Protein AF-A0A2A9P2P4-F1 (afdb_monomer)

Radius of gyration: 19.86 Å; Cα contacts (8 Å, |Δi|>4): 91; chains: 1; bounding box: 50×28×48 Å

Organism: Ophiocordyceps unilateralis (NCBI:txid268505)

Secondary structure (DSSP, 8-state):
---SSTTS-HHHHHHHHSTTHHHHHHHHHHHHHSPPHHHHHHHHHH--B-HHHHHTT--HHHHHHHHHHHHHHTT--HHHHHHHHHHTB-HHHHHHSPPP-TT--HHHHHHHHHHHGGG-

Solvent-accessible surface area (backbone atoms only — not comparable to full-atom values): 7160 Å² total; per-residue (Å²): 140,88,82,79,75,86,85,50,52,74,65,59,52,52,36,53,73,37,93,72,20,49,60,53,51,51,48,52,51,51,61,72,71,45,68,54,36,69,60,26,43,55,51,54,73,69,50,68,52,42,65,67,45,47,75,72,65,52,59,64,67,63,48,52,54,50,50,56,54,33,36,56,46,32,69,53,58,74,69,56,46,49,59,52,53,58,68,29,40,35,69,73,50,53,77,73,39,83,83,84,59,80,85,61,54,62,70,60,54,50,51,58,45,59,70,48,55,86,79,111

Mean predicted aligned error: 9.51 Å

Structure (mmCIF, N/CA/C/O backbone):
data_AF-A0A2A9P2P4-F1
#
_entry.id   AF-A0A2A9P2P4-F1
#
loop_
_atom_site.group_PDB
_atom_site.id
_atom_site.type_symbol
_atom_site.label_atom_id
_atom_site.label_alt_id
_atom_site.label_comp_id
_atom_site.label_asym_id
_atom_site.label_entity_id
_atom_site.label_seq_id
_atom_site.pdbx_PDB_ins_code
_atom_site.Cartn_x
_atom_site.Cartn_y
_atom_site.Cartn_z
_atom_site.occupancy
_atom_site.B_iso_or_equiv
_atom_site.auth_seq_id
_atom_site.auth_comp_id
_atom_site.auth_asym_id
_atom_site.auth_atom_id
_atom_site.pdbx_PDB_model_num
ATOM 1 N N . MET A 1 1 ? 33.044 16.480 -11.340 1.00 37.75 1 MET A N 1
ATOM 2 C CA . MET A 1 1 ? 31.935 15.632 -10.858 1.00 37.75 1 MET A CA 1
ATOM 3 C C . MET A 1 1 ? 31.993 14.347 -11.685 1.00 37.75 1 MET A C 1
ATOM 5 O O . MET A 1 1 ? 31.213 14.171 -12.604 1.00 37.75 1 MET A O 1
ATOM 9 N N . GLU A 1 2 ? 33.016 13.520 -11.446 1.00 45.97 2 GLU A N 1
ATOM 10 C CA . GLU A 1 2 ? 33.277 12.273 -12.183 1.00 45.97 2 GLU A CA 1
ATOM 11 C C . GLU A 1 2 ? 33.072 11.110 -11.219 1.00 45.97 2 GLU A C 1
ATOM 13 O O . GLU A 1 2 ? 33.983 10.659 -10.534 1.00 45.97 2 GLU A O 1
ATOM 18 N N . TRP A 1 3 ? 31.829 10.674 -11.101 1.00 45.00 3 TRP A N 1
ATOM 19 C CA . TRP A 1 3 ? 31.496 9.420 -10.447 1.00 45.00 3 TRP A CA 1
ATOM 20 C C . TRP A 1 3 ? 30.613 8.677 -11.453 1.00 45.00 3 TRP A C 1
ATOM 22 O O . TRP A 1 3 ? 29.620 9.248 -11.897 1.00 45.00 3 TRP A O 1
ATOM 32 N N . TYR A 1 4 ? 31.016 7.459 -11.842 1.00 47.88 4 TYR A N 1
ATOM 33 C CA . TYR A 1 4 ? 30.308 6.489 -12.710 1.00 47.88 4 TYR A CA 1
ATOM 34 C C . TYR A 1 4 ? 30.620 6.376 -14.220 1.00 47.88 4 TYR A C 1
ATOM 36 O O . TYR A 1 4 ? 29.891 5.665 -14.905 1.00 47.88 4 TYR A O 1
ATOM 44 N N . SER A 1 5 ? 31.689 6.954 -14.783 1.00 49.97 5 SER A N 1
ATOM 45 C CA . SER A 1 5 ? 32.048 6.672 -16.197 1.00 49.97 5 SER A CA 1
ATOM 46 C C . SER A 1 5 ? 33.040 5.511 -16.394 1.00 49.97 5 SER A C 1
ATOM 48 O O . SER A 1 5 ? 33.058 4.917 -17.472 1.00 49.97 5 SER A O 1
ATOM 50 N N . GLY A 1 6 ? 33.835 5.164 -15.374 1.00 54.53 6 GLY A N 1
ATOM 51 C CA . GLY A 1 6 ? 34.915 4.167 -15.478 1.00 54.53 6 GLY A CA 1
ATOM 52 C C . GLY A 1 6 ? 34.469 2.699 -15.488 1.00 54.53 6 GLY A C 1
ATOM 53 O O . GLY A 1 6 ? 35.130 1.879 -16.115 1.00 54.53 6 GLY A O 1
ATOM 54 N N . ASP A 1 7 ? 33.330 2.380 -14.865 1.00 57.19 7 ASP A N 1
ATOM 55 C CA . ASP A 1 7 ? 32.846 0.994 -14.698 1.00 57.19 7 ASP A CA 1
ATOM 56 C C . ASP A 1 7 ? 31.800 0.571 -15.742 1.00 57.19 7 ASP A C 1
ATOM 58 O O . ASP A 1 7 ? 31.250 -0.529 -15.688 1.00 57.19 7 ASP A O 1
ATOM 62 N N . LEU A 1 8 ? 31.480 1.452 -16.689 1.00 62.59 8 LEU A N 1
ATOM 63 C CA . LEU A 1 8 ? 30.557 1.134 -17.772 1.00 62.59 8 LEU A CA 1
ATOM 64 C C . LEU A 1 8 ? 31.310 0.396 -18.872 1.00 62.59 8 LEU A C 1
ATOM 66 O O . LEU A 1 8 ? 32.331 0.892 -19.354 1.00 62.59 8 LEU A O 1
ATOM 70 N N . ASP A 1 9 ? 30.792 -0.756 -19.293 1.00 73.31 9 ASP A N 1
ATOM 71 C CA . ASP A 1 9 ? 31.277 -1.438 -20.490 1.00 73.31 9 ASP A CA 1
ATOM 72 C C . ASP A 1 9 ? 31.116 -0.553 -21.740 1.00 73.31 9 ASP A C 1
ATOM 74 O O . ASP A 1 9 ? 30.360 0.428 -21.771 1.00 73.31 9 ASP A O 1
ATOM 78 N N . ASP A 1 10 ? 31.888 -0.868 -22.779 1.00 74.31 10 ASP A N 1
ATOM 79 C CA . ASP A 1 10 ? 31.930 -0.059 -23.999 1.00 74.31 10 ASP A CA 1
ATOM 80 C C . ASP A 1 10 ? 30.563 0.013 -24.704 1.00 74.31 10 ASP A C 1
ATOM 82 O O . ASP A 1 10 ? 30.284 0.988 -25.403 1.00 74.31 10 ASP A O 1
ATOM 86 N N . GLU A 1 11 ? 29.694 -0.982 -24.501 1.00 72.00 11 GLU A N 1
ATOM 87 C CA . GLU A 1 11 ? 28.318 -1.002 -25.006 1.00 72.00 11 GLU A CA 1
ATOM 88 C C . GLU A 1 11 ? 27.445 0.038 -24.286 1.00 72.00 11 GLU A C 1
ATOM 90 O O . GLU A 1 11 ? 26.841 0.893 -24.936 1.00 72.00 11 GLU A O 1
ATOM 95 N N . SER A 1 12 ? 27.455 0.050 -22.950 1.00 69.19 12 SER A N 1
ATOM 96 C CA . SER A 1 12 ? 26.715 1.016 -22.130 1.00 69.19 12 SER A CA 1
ATOM 97 C C . SER A 1 12 ? 27.178 2.453 -22.371 1.00 69.19 12 SER A C 1
ATOM 99 O O . SER A 1 12 ? 26.357 3.370 -22.426 1.00 69.19 12 SER A O 1
ATOM 101 N N . ARG A 1 13 ? 28.490 2.661 -22.559 1.00 70.38 13 ARG A N 1
ATOM 102 C CA . ARG A 1 13 ? 29.054 3.976 -22.911 1.00 70.38 13 ARG A CA 1
ATOM 103 C C . ARG A 1 13 ? 28.563 4.463 -24.274 1.00 70.38 13 ARG A C 1
ATOM 105 O O . ARG A 1 13 ? 28.206 5.631 -24.396 1.00 70.38 13 ARG A O 1
ATOM 112 N N . ARG A 1 14 ? 28.499 3.591 -25.286 1.00 71.50 14 ARG A N 1
ATOM 113 C CA . ARG A 1 14 ? 27.966 3.952 -26.613 1.00 71.50 14 ARG A CA 1
ATOM 114 C C . ARG A 1 14 ? 26.470 4.244 -26.574 1.00 71.50 14 ARG A C 1
ATOM 116 O O . ARG A 1 14 ? 26.039 5.210 -27.197 1.00 71.50 14 ARG A O 1
ATOM 123 N N . GLU A 1 15 ? 25.690 3.461 -25.827 1.00 68.25 15 GLU A N 1
ATOM 124 C CA . GLU A 1 15 ? 24.257 3.729 -25.666 1.00 68.25 15 GLU A CA 1
ATOM 125 C C . GLU A 1 15 ? 24.015 5.082 -24.989 1.00 68.25 15 GLU A C 1
ATOM 127 O O . GLU A 1 15 ? 23.225 5.871 -25.494 1.00 68.25 15 GLU A O 1
ATOM 132 N N . LEU A 1 16 ? 24.739 5.421 -23.920 1.00 69.88 16 LEU A N 1
ATOM 133 C CA . LEU A 1 16 ? 24.567 6.696 -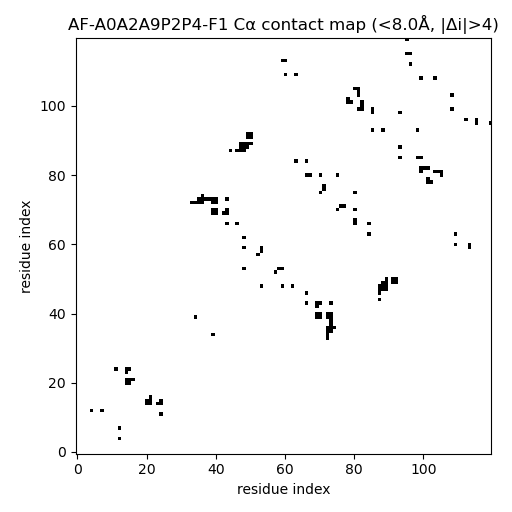23.208 1.00 69.88 16 LEU A CA 1
ATOM 134 C C . LEU A 1 16 ? 24.842 7.947 -24.057 1.00 69.88 16 LEU A C 1
ATOM 136 O O . LEU A 1 16 ? 24.229 8.984 -23.812 1.00 69.88 16 LEU A O 1
ATOM 140 N N . VAL A 1 17 ? 25.747 7.855 -25.035 1.00 75.00 17 VAL A N 1
ATOM 141 C CA . VAL A 1 17 ? 26.143 8.976 -25.910 1.00 75.00 17 VAL A CA 1
ATOM 142 C C . VAL A 1 17 ? 25.246 9.082 -27.157 1.00 75.00 17 VAL A C 1
ATOM 144 O O . VAL A 1 17 ? 25.259 10.101 -27.843 1.00 75.00 17 VAL A O 1
ATOM 147 N N . SER A 1 18 ? 24.437 8.058 -27.451 1.00 75.56 18 SER A N 1
ATOM 148 C CA . SER A 1 18 ? 23.503 8.063 -28.585 1.00 75.56 18 SER A CA 1
ATOM 149 C C . SER A 1 18 ? 22.223 8.862 -28.300 1.00 75.56 18 SER A C 1
ATOM 151 O O . SER A 1 18 ? 21.743 8.927 -27.165 1.00 75.56 18 SER A O 1
ATOM 153 N N . GLU A 1 19 ? 21.639 9.462 -29.340 1.00 68.25 19 GLU A N 1
ATOM 154 C CA . GLU A 1 19 ? 20.391 10.223 -29.231 1.00 68.25 19 GLU A CA 1
ATOM 155 C C . GLU A 1 19 ? 19.249 9.311 -28.735 1.00 68.25 19 GLU A C 1
ATOM 157 O O . GLU A 1 19 ? 18.928 8.292 -29.343 1.00 68.25 19 GLU A O 1
ATOM 162 N N . GLY A 1 20 ? 18.679 9.625 -27.565 1.00 70.50 20 GLY A N 1
ATOM 163 C CA . GLY A 1 20 ? 17.669 8.793 -26.889 1.00 70.50 20 GLY A CA 1
ATOM 164 C C . GLY A 1 20 ? 18.210 7.572 -26.125 1.00 70.50 20 GLY A C 1
ATOM 165 O O . GLY A 1 20 ? 17.456 6.917 -25.395 1.00 70.50 20 GLY A O 1
ATOM 166 N N . GLY A 1 21 ? 19.507 7.276 -26.214 1.00 77.38 21 GLY A N 1
ATOM 167 C CA . GLY A 1 21 ? 20.087 6.073 -25.622 1.00 77.38 21 GLY A CA 1
ATOM 168 C C . GLY A 1 21 ? 20.200 6.096 -24.096 1.00 77.38 21 GLY A C 1
ATOM 169 O O . GLY A 1 21 ? 20.081 5.044 -23.470 1.00 77.38 21 GLY A O 1
ATOM 170 N N . TYR A 1 22 ? 20.245 7.276 -23.464 1.00 73.94 22 TYR A N 1
ATOM 171 C CA . TYR A 1 22 ? 20.058 7.396 -22.008 1.00 73.94 22 TYR A CA 1
ATOM 172 C C . TYR A 1 22 ? 18.719 6.796 -21.541 1.00 73.94 22 TYR A C 1
ATOM 174 O O . TYR A 1 22 ? 18.663 6.092 -20.531 1.00 73.94 22 TYR A O 1
ATOM 182 N N . GLY A 1 23 ? 17.634 7.026 -22.292 1.00 75.81 23 GLY A N 1
ATOM 183 C CA . GLY A 1 23 ? 16.314 6.480 -21.972 1.00 75.81 23 GLY A CA 1
ATOM 184 C C . GLY A 1 23 ? 16.279 4.953 -22.067 1.00 75.81 23 GLY A C 1
ATOM 185 O O . GLY A 1 23 ? 15.771 4.287 -21.163 1.00 75.81 23 GLY A O 1
ATOM 186 N N . GLN A 1 24 ? 16.875 4.396 -23.125 1.00 74.81 24 GLN A N 1
ATOM 187 C CA . GLN A 1 24 ? 16.973 2.948 -23.345 1.00 74.81 24 GLN A CA 1
ATOM 188 C C . GLN A 1 24 ? 17.860 2.261 -22.301 1.00 74.81 24 GLN A C 1
ATOM 190 O O . GLN A 1 24 ? 17.461 1.255 -21.711 1.00 74.81 24 GLN A O 1
ATOM 195 N N . TRP A 1 25 ? 19.022 2.840 -22.003 1.00 76.19 25 TRP A N 1
ATOM 196 C CA . TRP A 1 25 ? 19.939 2.347 -20.980 1.00 76.19 25 TRP A CA 1
ATOM 197 C C . TRP A 1 25 ? 19.290 2.347 -19.587 1.00 76.19 25 TRP A C 1
ATOM 199 O O . TRP A 1 25 ? 19.299 1.333 -18.882 1.00 76.19 25 TRP A O 1
ATOM 209 N N . ARG A 1 26 ? 18.602 3.439 -19.221 1.00 76.50 26 ARG A N 1
ATOM 210 C CA . ARG A 1 26 ? 17.817 3.523 -17.979 1.00 76.50 26 ARG A CA 1
ATOM 211 C C . ARG A 1 26 ? 16.727 2.450 -17.920 1.00 76.50 26 ARG A C 1
ATOM 213 O O . ARG A 1 26 ? 16.533 1.838 -16.868 1.00 76.50 26 ARG A O 1
ATOM 220 N N . LEU A 1 27 ? 16.019 2.199 -19.021 1.00 75.19 27 LEU A N 1
ATOM 221 C CA . LEU A 1 27 ? 15.009 1.140 -19.119 1.00 75.19 27 LEU A CA 1
ATOM 222 C C . LEU A 1 27 ? 15.618 -0.253 -18.915 1.00 75.19 27 LEU A C 1
ATOM 224 O O . LEU A 1 27 ? 15.058 -1.049 -18.158 1.00 75.19 27 LEU A O 1
ATOM 228 N N . LYS A 1 28 ? 16.771 -0.545 -19.530 1.00 74.56 28 LYS A N 1
ATOM 229 C CA . LYS A 1 28 ? 17.494 -1.816 -19.353 1.00 74.56 28 LYS A CA 1
ATOM 230 C C . LYS A 1 28 ? 17.916 -2.034 -17.902 1.00 74.56 28 LYS A C 1
ATOM 232 O O . LYS A 1 28 ? 17.656 -3.104 -17.354 1.00 74.56 28 LYS A O 1
ATOM 237 N N . LEU A 1 29 ? 18.499 -1.023 -17.257 1.00 77.00 29 LEU A N 1
ATOM 238 C CA . LEU A 1 29 ? 18.867 -1.105 -15.841 1.00 77.00 29 LEU A CA 1
ATOM 239 C C . LEU A 1 29 ? 17.647 -1.286 -14.944 1.00 77.00 29 LEU A C 1
ATOM 241 O O . LEU A 1 29 ? 17.651 -2.150 -14.069 1.00 77.00 29 LEU A O 1
ATOM 245 N N . THR A 1 30 ? 16.580 -0.528 -15.202 1.00 72.88 30 THR A N 1
ATOM 246 C CA . THR A 1 30 ? 15.327 -0.648 -14.450 1.00 72.88 30 THR A CA 1
ATOM 247 C C . THR A 1 30 ? 14.762 -2.061 -14.570 1.00 72.88 30 THR A C 1
ATOM 249 O O . THR A 1 30 ? 14.360 -2.625 -13.565 1.00 72.88 30 THR A O 1
ATOM 252 N N . LYS A 1 31 ? 14.790 -2.676 -15.761 1.00 73.06 31 LYS A N 1
ATOM 253 C CA . LYS A 1 31 ? 14.368 -4.074 -15.959 1.00 73.06 31 LYS A CA 1
ATOM 254 C C . LYS A 1 31 ? 15.296 -5.076 -15.269 1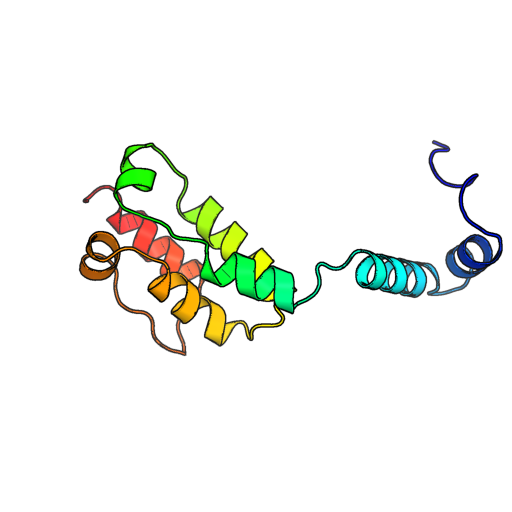.00 73.06 31 LYS A C 1
ATOM 256 O O . LYS A 1 31 ? 14.812 -6.041 -14.690 1.00 73.06 31 LYS A O 1
ATOM 261 N N . ARG A 1 32 ? 16.614 -4.857 -15.316 1.00 68.19 32 ARG A N 1
ATOM 262 C CA . ARG A 1 32 ? 17.620 -5.752 -14.720 1.00 68.19 32 ARG A CA 1
ATOM 263 C C . ARG A 1 32 ? 17.525 -5.808 -13.197 1.00 68.19 32 ARG A C 1
ATOM 265 O O . A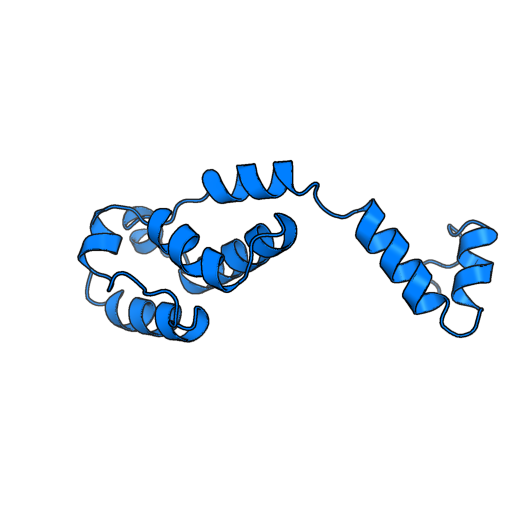RG A 1 32 ? 17.683 -6.878 -12.619 1.00 68.19 32 ARG A O 1
ATOM 272 N N . PHE A 1 33 ? 17.282 -4.662 -12.568 1.00 72.94 33 PHE A N 1
ATOM 273 C CA . PHE A 1 33 ? 17.170 -4.531 -11.115 1.00 72.94 33 PHE A CA 1
ATOM 274 C C . PHE A 1 33 ? 15.719 -4.480 -10.623 1.00 72.94 33 PHE A C 1
ATOM 276 O O . PHE A 1 33 ? 15.488 -4.320 -9.424 1.00 72.94 33 PHE A O 1
ATOM 283 N N . ALA A 1 34 ? 14.736 -4.624 -11.517 1.00 72.75 34 ALA A N 1
ATOM 284 C CA . ALA A 1 34 ? 13.341 -4.730 -11.123 1.00 72.75 34 ALA A CA 1
ATOM 285 C C . ALA A 1 34 ? 13.163 -5.953 -10.220 1.00 72.75 34 ALA A C 1
ATOM 287 O O . ALA A 1 34 ? 13.603 -7.063 -10.532 1.00 72.75 34 ALA A O 1
ATOM 288 N N . ILE A 1 35 ? 12.478 -5.746 -9.096 1.00 76.38 35 ILE A N 1
ATOM 289 C CA . ILE A 1 35 ? 11.999 -6.847 -8.265 1.00 76.38 3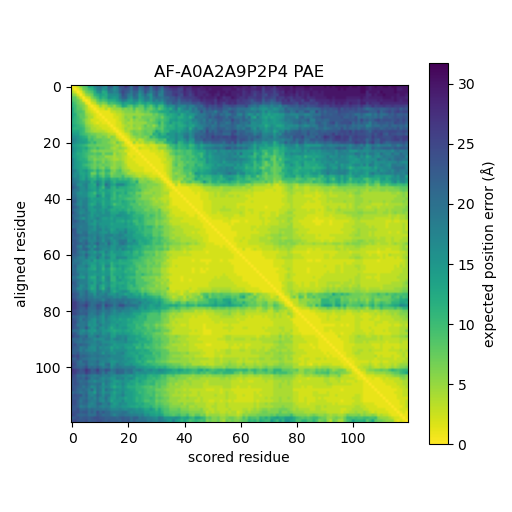5 ILE A CA 1
ATOM 290 C C . ILE A 1 35 ? 11.100 -7.719 -9.143 1.00 76.38 35 ILE A C 1
ATOM 292 O O . ILE A 1 35 ? 10.207 -7.206 -9.818 1.00 76.38 35 ILE A O 1
ATOM 296 N N . ARG A 1 36 ? 11.333 -9.036 -9.131 1.00 83.06 36 ARG A N 1
ATOM 297 C CA . ARG A 1 36 ? 10.490 -9.975 -9.877 1.00 83.06 36 ARG A CA 1
ATOM 298 C C . ARG A 1 36 ? 9.033 -9.844 -9.406 1.00 83.06 36 ARG A C 1
ATOM 300 O O . ARG A 1 36 ? 8.823 -9.866 -8.184 1.00 83.06 36 ARG A O 1
ATOM 307 N N . PRO A 1 37 ? 8.044 -9.742 -10.312 1.00 84.00 37 PRO A N 1
ATOM 308 C CA . PRO A 1 37 ? 6.648 -9.526 -9.935 1.00 84.00 37 PRO A CA 1
ATOM 309 C C . PRO A 1 37 ? 6.121 -10.536 -8.911 1.00 84.00 37 PRO A C 1
ATOM 311 O O . PRO A 1 37 ? 5.385 -10.168 -8.000 1.00 84.00 37 PRO A O 1
ATOM 314 N N . GLU A 1 38 ? 6.564 -11.793 -8.969 1.00 84.69 38 GLU A N 1
ATOM 315 C CA . GLU A 1 38 ? 6.141 -12.846 -8.040 1.00 84.69 38 GLU A CA 1
ATOM 316 C C . GLU A 1 38 ? 6.670 -12.612 -6.620 1.00 84.69 38 GLU A C 1
ATOM 318 O O . GLU A 1 38 ? 5.989 -12.905 -5.635 1.00 84.69 38 GLU A O 1
ATOM 323 N N . ILE A 1 39 ? 7.886 -12.073 -6.492 1.00 86.94 39 ILE A N 1
ATOM 324 C CA . ILE A 1 39 ? 8.474 -11.717 -5.195 1.00 86.94 39 ILE A CA 1
ATOM 325 C C . ILE A 1 39 ? 7.718 -10.523 -4.610 1.00 86.94 39 ILE A C 1
ATOM 327 O O . ILE A 1 39 ? 7.362 -10.546 -3.431 1.00 86.94 39 ILE A O 1
ATOM 331 N N . ALA A 1 40 ? 7.431 -9.513 -5.435 1.00 86.81 40 ALA A N 1
ATOM 332 C CA . ALA A 1 40 ? 6.643 -8.356 -5.026 1.00 86.81 40 ALA A CA 1
ATOM 333 C C . ALA A 1 40 ? 5.217 -8.758 -4.611 1.00 86.81 40 ALA A C 1
ATOM 335 O O . ALA A 1 40 ? 4.749 -8.327 -3.563 1.00 86.81 40 ALA A O 1
ATOM 336 N N . SER A 1 41 ? 4.561 -9.651 -5.358 1.00 86.38 41 SER A N 1
ATOM 337 C CA . SER A 1 41 ? 3.222 -10.15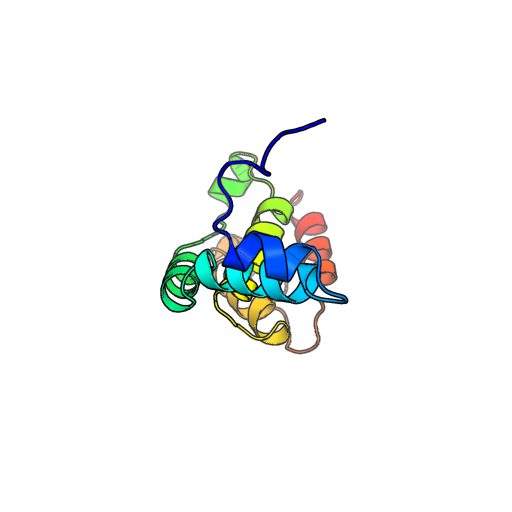4 -5.027 1.00 86.38 41 SER A CA 1
ATOM 338 C C . SER A 1 41 ? 3.208 -10.904 -3.688 1.00 86.38 41 SER A C 1
ATOM 340 O O . SER A 1 41 ? 2.362 -10.647 -2.831 1.00 86.38 41 SER A O 1
ATOM 342 N N . ARG A 1 42 ? 4.212 -11.755 -3.422 1.00 88.19 42 ARG A N 1
ATOM 343 C CA . ARG A 1 42 ? 4.364 -12.411 -2.108 1.00 88.19 42 ARG A CA 1
ATOM 344 C C . ARG A 1 42 ? 4.601 -11.412 -0.978 1.00 88.19 42 ARG A C 1
ATOM 346 O O . ARG A 1 42 ? 4.081 -11.611 0.117 1.00 88.19 42 ARG A O 1
ATOM 353 N N . ALA A 1 43 ? 5.396 -10.369 -1.215 1.00 89.31 43 ALA A N 1
ATOM 354 C CA . ALA A 1 43 ? 5.604 -9.310 -0.231 1.00 89.31 43 ALA A CA 1
ATOM 355 C C . ALA A 1 43 ? 4.289 -8.568 0.058 1.00 89.31 43 ALA A C 1
ATOM 357 O O . ALA A 1 43 ? 3.947 -8.379 1.222 1.00 89.31 43 ALA A O 1
ATOM 358 N N . LEU A 1 44 ? 3.513 -8.251 -0.983 1.00 88.94 44 LEU A N 1
ATOM 359 C CA . LEU A 1 44 ? 2.213 -7.588 -0.872 1.00 88.94 44 LEU A CA 1
ATOM 360 C C . LEU A 1 44 ? 1.228 -8.389 -0.013 1.00 88.94 44 LEU A C 1
ATOM 362 O O . LEU A 1 44 ? 0.567 -7.832 0.856 1.00 88.94 44 LEU A O 1
ATOM 366 N N . GLN A 1 45 ? 1.164 -9.708 -0.210 1.00 88.25 45 GLN A N 1
ATOM 367 C CA . GLN A 1 45 ? 0.269 -10.578 0.559 1.00 88.25 45 GLN A CA 1
ATOM 368 C C . GLN A 1 45 ? 0.646 -10.690 2.044 1.00 88.25 45 GLN A C 1
ATOM 370 O O . GLN A 1 45 ? -0.235 -10.930 2.876 1.00 88.25 45 GLN A O 1
ATOM 375 N N . ARG A 1 46 ? 1.937 -10.544 2.370 1.00 91.00 46 ARG A N 1
ATOM 376 C CA . ARG A 1 46 ? 2.476 -10.648 3.737 1.00 91.00 46 ARG A CA 1
ATOM 377 C C . ARG A 1 46 ? 2.323 -9.368 4.543 1.00 91.00 46 ARG A C 1
ATOM 379 O O . ARG A 1 46 ? 2.257 -9.439 5.768 1.00 91.00 46 ARG A O 1
ATOM 386 N N . GLU A 1 47 ? 2.306 -8.218 3.881 1.00 93.88 47 GLU A N 1
ATOM 387 C CA . GLU A 1 47 ? 2.115 -6.944 4.562 1.00 93.88 47 GLU A CA 1
ATOM 388 C C . GLU A 1 47 ? 0.734 -6.882 5.211 1.00 93.88 47 GLU A C 1
ATOM 390 O O . GLU A 1 47 ? -0.273 -7.265 4.620 1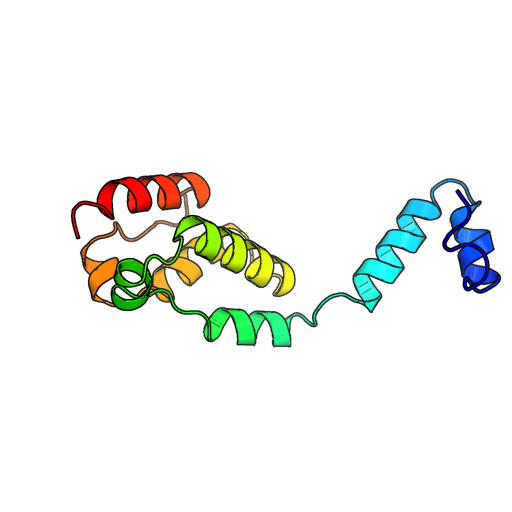.00 93.88 47 GLU A O 1
ATOM 395 N N . ARG A 1 48 ? 0.700 -6.395 6.450 1.00 94.38 48 ARG A N 1
ATOM 396 C CA . ARG A 1 48 ? -0.525 -6.125 7.202 1.00 94.38 48 ARG A CA 1
ATOM 397 C C . ARG A 1 48 ? -0.361 -4.855 8.012 1.00 94.38 48 ARG A C 1
ATOM 399 O O . ARG A 1 48 ? 0.723 -4.622 8.563 1.00 94.38 48 ARG A O 1
ATOM 406 N N . PHE A 1 49 ? -1.437 -4.093 8.122 1.00 94.94 49 PHE A N 1
ATOM 407 C CA . PHE A 1 49 ? -1.539 -2.969 9.043 1.00 94.94 49 PHE A CA 1
ATOM 408 C C . PHE A 1 49 ? -2.575 -3.304 10.106 1.00 94.94 49 PHE A C 1
ATOM 410 O O . PHE A 1 49 ? -3.641 -3.825 9.788 1.00 94.94 49 PHE A O 1
ATOM 417 N N . THR A 1 50 ? -2.219 -3.086 11.365 1.00 94.38 50 THR A N 1
ATOM 418 C CA . THR A 1 50 ? -3.031 -3.506 12.507 1.00 94.38 50 THR A CA 1
ATOM 419 C C . THR A 1 50 ? -3.240 -2.339 13.456 1.00 94.38 50 THR A C 1
ATOM 421 O O . THR A 1 50 ? -2.398 -1.441 13.515 1.00 94.38 50 THR A O 1
ATOM 424 N N . ALA A 1 51 ? -4.316 -2.375 14.239 1.00 91.62 51 ALA A N 1
ATOM 425 C CA . ALA A 1 51 ? -4.570 -1.407 15.301 1.00 91.62 51 ALA A CA 1
ATOM 426 C C . ALA A 1 51 ? -3.396 -1.357 16.294 1.00 91.62 51 ALA A C 1
ATOM 428 O O . ALA A 1 51 ? -2.978 -0.286 16.711 1.00 91.62 51 ALA A O 1
ATOM 429 N N . GLN A 1 52 ? -2.765 -2.501 16.582 1.00 92.56 52 GLN A N 1
ATOM 430 C CA . GLN A 1 52 ? -1.553 -2.543 17.406 1.00 92.56 52 GLN A CA 1
ATOM 431 C C . GLN A 1 52 ? -0.406 -1.704 16.815 1.00 92.56 52 GLN A C 1
ATOM 433 O O . GLN A 1 52 ? 0.213 -0.929 17.535 1.00 92.56 52 GLN A O 1
ATOM 438 N N . LYS A 1 53 ? -0.140 -1.811 15.503 1.00 93.12 53 LYS A N 1
ATOM 439 C CA . LYS A 1 53 ? 0.889 -0.987 14.842 1.00 93.12 53 LYS A CA 1
ATOM 440 C C . LYS A 1 53 ? 0.543 0.496 14.909 1.00 93.12 53 LYS A C 1
ATOM 442 O O . LYS A 1 53 ? 1.434 1.321 15.072 1.00 93.12 53 LYS A O 1
ATOM 447 N N . LEU A 1 54 ? -0.739 0.821 14.780 1.00 91.19 54 LEU A N 1
ATOM 448 C CA . LEU A 1 54 ? -1.225 2.189 14.897 1.00 91.19 54 LEU A CA 1
ATOM 449 C C . LEU A 1 54 ? -0.973 2.754 16.306 1.00 91.19 54 LEU A C 1
ATOM 451 O O . LEU A 1 54 ? -0.413 3.839 16.429 1.00 91.19 54 LEU A O 1
ATOM 455 N N . LEU A 1 55 ? -1.288 1.987 17.356 1.00 89.31 55 LEU A N 1
ATOM 456 C CA . LEU A 1 55 ? -1.017 2.347 18.756 1.00 89.31 55 LEU A CA 1
ATOM 457 C C . LEU A 1 55 ? 0.484 2.502 19.051 1.00 89.31 55 LEU A C 1
ATOM 459 O O . LEU A 1 55 ? 0.877 3.322 19.876 1.00 89.31 55 LEU A O 1
ATOM 463 N N . GLU A 1 56 ? 1.331 1.746 18.353 1.00 93.00 56 GLU A N 1
ATOM 464 C CA . GLU A 1 56 ? 2.795 1.867 18.405 1.00 93.00 56 GLU A CA 1
ATOM 465 C C . GLU A 1 56 ? 3.336 3.090 17.634 1.00 93.00 56 GLU A C 1
ATOM 467 O O . GLU A 1 56 ? 4.547 3.315 17.605 1.00 93.00 56 GLU A O 1
ATOM 472 N N . GLY A 1 57 ? 2.462 3.893 17.018 1.00 90.50 57 GLY A N 1
ATOM 473 C CA . GLY A 1 57 ? 2.824 5.104 16.281 1.00 90.50 57 GLY A CA 1
ATOM 474 C C . GLY A 1 57 ? 3.229 4.858 14.827 1.00 90.50 57 GLY A C 1
ATOM 475 O O . GLY A 1 57 ? 3.908 5.697 14.232 1.00 90.50 57 GLY A O 1
ATOM 476 N N . ALA A 1 58 ? 2.859 3.716 14.237 1.00 91.88 58 ALA A N 1
ATOM 477 C CA . ALA A 1 58 ? 3.112 3.472 12.822 1.00 91.88 58 ALA A CA 1
ATOM 478 C C . ALA A 1 58 ? 2.299 4.430 11.938 1.00 91.88 58 ALA A C 1
ATOM 480 O O . ALA A 1 58 ? 1.089 4.580 12.096 1.00 91.88 58 ALA A O 1
ATOM 481 N N . ASP A 1 59 ? 2.973 5.014 10.951 1.00 91.25 59 ASP A N 1
ATOM 482 C CA . ASP A 1 59 ? 2.364 5.904 9.967 1.00 91.25 59 ASP A CA 1
ATOM 483 C C . ASP A 1 59 ? 1.526 5.111 8.947 1.00 91.25 59 ASP A C 1
ATOM 485 O O . ASP A 1 59 ? 2.052 4.318 8.151 1.00 91.25 59 ASP A O 1
ATOM 489 N N . PHE A 1 60 ? 0.211 5.341 8.968 1.00 91.31 60 PHE A N 1
ATOM 490 C CA . PHE A 1 60 ? -0.735 4.716 8.050 1.00 91.31 60 PHE A CA 1
ATOM 491 C C . PHE A 1 60 ? -0.469 5.119 6.598 1.00 91.31 60 PHE A C 1
ATOM 493 O O . PHE A 1 60 ? -0.384 4.255 5.723 1.00 91.31 60 PHE A O 1
ATOM 500 N N . ARG A 1 61 ? -0.247 6.404 6.318 1.00 90.44 61 ARG A N 1
ATOM 501 C CA . ARG A 1 61 ? -0.016 6.898 4.955 1.00 90.44 61 ARG A CA 1
ATOM 502 C C . ARG A 1 61 ? 1.332 6.469 4.402 1.00 90.44 61 ARG A C 1
ATOM 504 O O . ARG A 1 61 ? 1.445 6.130 3.216 1.00 90.44 61 ARG A O 1
ATOM 511 N N . GLY A 1 62 ? 2.340 6.393 5.264 1.00 92.06 62 GLY A N 1
ATOM 512 C CA . GLY A 1 62 ? 3.612 5.747 4.959 1.00 92.06 62 GLY A CA 1
ATOM 513 C C . GLY A 1 62 ? 3.425 4.280 4.558 1.00 92.06 62 GLY A C 1
ATOM 514 O O . GLY A 1 62 ? 4.007 3.819 3.567 1.00 92.06 62 GLY A O 1
ATOM 515 N N . TRP A 1 63 ? 2.558 3.548 5.263 1.00 94.06 63 TRP A N 1
ATOM 516 C CA . TRP A 1 63 ? 2.216 2.172 4.910 1.00 94.06 63 TRP A CA 1
ATOM 517 C C . TRP A 1 63 ? 1.435 2.064 3.589 1.00 94.06 63 TRP A C 1
ATOM 519 O O . TRP A 1 63 ? 1.815 1.253 2.742 1.00 94.06 63 TRP A O 1
ATOM 529 N N . ILE A 1 64 ? 0.436 2.915 3.336 1.00 91.81 64 ILE A N 1
ATOM 530 C CA . ILE A 1 64 ? -0.289 2.971 2.050 1.00 91.81 64 ILE A CA 1
ATOM 531 C C . ILE A 1 64 ? 0.677 3.227 0.888 1.00 91.81 64 ILE A C 1
ATOM 533 O O . ILE A 1 64 ? 0.685 2.500 -0.110 1.00 91.81 64 ILE A O 1
ATOM 537 N N . SER A 1 65 ? 1.574 4.202 1.045 1.00 91.12 65 SER A N 1
ATOM 538 C CA . SER A 1 65 ? 2.604 4.521 0.052 1.00 91.12 65 SER A CA 1
ATOM 539 C C . SER A 1 65 ? 3.513 3.320 -0.225 1.00 91.12 65 SER A C 1
ATOM 541 O O . SER A 1 65 ? 3.841 3.021 -1.378 1.00 91.12 65 SER A O 1
ATOM 543 N N . LYS A 1 66 ? 3.896 2.574 0.821 1.00 92.31 66 LYS A N 1
ATOM 544 C CA . LYS A 1 66 ? 4.653 1.324 0.685 1.00 92.31 66 LYS A CA 1
ATOM 545 C C . LYS A 1 66 ? 3.859 0.278 -0.104 1.00 92.31 66 LYS A C 1
ATOM 547 O O . LYS A 1 66 ? 4.426 -0.313 -1.026 1.00 92.31 66 LYS A O 1
ATOM 552 N N . MET A 1 67 ? 2.577 0.085 0.204 1.00 91.81 67 MET A N 1
ATOM 553 C CA . MET A 1 67 ? 1.699 -0.857 -0.498 1.00 91.81 67 MET A CA 1
ATOM 554 C C . MET A 1 67 ? 1.566 -0.514 -1.988 1.00 91.81 67 MET A C 1
ATOM 556 O O . MET A 1 67 ? 1.769 -1.394 -2.824 1.00 91.81 67 MET A O 1
ATOM 560 N N . LYS A 1 68 ? 1.360 0.765 -2.336 1.00 89.69 68 LYS A N 1
ATOM 561 C CA . LYS A 1 68 ? 1.288 1.261 -3.727 1.00 89.69 68 LYS A CA 1
ATOM 562 C C . LYS A 1 68 ? 2.550 0.910 -4.523 1.00 89.69 68 LYS A C 1
ATOM 564 O O . LYS A 1 68 ? 2.471 0.391 -5.636 1.00 89.69 68 LYS A O 1
ATOM 569 N N . ARG A 1 69 ? 3.738 1.107 -3.933 1.00 88.75 69 ARG A N 1
ATOM 570 C CA . ARG A 1 69 ? 5.017 0.739 -4.576 1.00 88.75 69 ARG A CA 1
ATOM 571 C C . ARG A 1 69 ? 5.155 -0.767 -4.799 1.00 88.75 69 ARG A C 1
ATOM 573 O O . ARG A 1 69 ? 5.603 -1.176 -5.868 1.00 88.75 69 ARG A O 1
ATOM 580 N N . ILE A 1 70 ? 4.807 -1.582 -3.801 1.00 89.94 70 ILE A N 1
ATOM 581 C CA . ILE A 1 70 ? 4.915 -3.046 -3.900 1.00 89.94 70 ILE A CA 1
ATOM 582 C C . ILE A 1 70 ? 3.926 -3.572 -4.945 1.00 89.94 70 ILE A C 1
ATOM 584 O O . ILE A 1 70 ? 4.300 -4.393 -5.777 1.00 89.94 70 ILE A O 1
ATOM 588 N N . ALA A 1 71 ? 2.696 -3.061 -4.955 1.00 87.50 71 ALA A N 1
ATOM 589 C CA . ALA A 1 71 ? 1.681 -3.450 -5.923 1.00 87.50 71 ALA A CA 1
ATOM 590 C C . ALA A 1 71 ? 2.071 -3.075 -7.362 1.00 87.50 71 ALA A C 1
ATOM 592 O O . ALA A 1 71 ? 1.926 -3.898 -8.266 1.00 87.50 71 ALA A O 1
ATOM 593 N N . LYS A 1 72 ? 2.676 -1.895 -7.563 1.00 86.62 72 LYS A N 1
ATOM 594 C CA . LYS A 1 72 ? 3.245 -1.494 -8.858 1.00 86.62 72 LYS A CA 1
ATOM 595 C C . LYS A 1 72 ? 4.359 -2.437 -9.319 1.00 86.62 72 LYS A C 1
ATOM 597 O O . LYS A 1 72 ? 4.397 -2.813 -10.486 1.00 86.62 72 LYS A O 1
ATOM 602 N N . ALA A 1 73 ? 5.245 -2.854 -8.412 1.00 85.25 73 ALA A N 1
ATOM 603 C CA . ALA A 1 73 ? 6.291 -3.835 -8.719 1.00 85.25 73 ALA A CA 1
ATOM 604 C C . ALA A 1 73 ? 5.724 -5.240 -9.007 1.00 85.25 73 ALA A C 1
ATOM 606 O O . ALA A 1 73 ? 6.295 -5.984 -9.798 1.00 85.25 73 ALA A O 1
ATOM 607 N N . ALA A 1 74 ? 4.589 -5.587 -8.399 1.00 85.56 74 ALA A N 1
ATOM 608 C CA . ALA A 1 74 ? 3.858 -6.828 -8.640 1.00 85.56 74 ALA A CA 1
ATOM 609 C C . ALA A 1 74 ? 2.981 -6.799 -9.908 1.00 85.56 74 ALA A C 1
ATOM 611 O O . ALA A 1 74 ? 2.347 -7.805 -10.213 1.00 85.56 74 ALA A O 1
ATOM 612 N N . LEU A 1 75 ? 2.956 -5.681 -10.648 1.00 80.88 75 LEU A N 1
ATOM 613 C CA . LEU A 1 75 ? 2.138 -5.473 -11.851 1.00 80.88 75 LEU A CA 1
ATOM 614 C C . LEU A 1 75 ? 0.621 -5.588 -11.603 1.00 80.88 75 LEU A C 1
ATOM 616 O O . LEU A 1 75 ? -0.132 -5.953 -12.506 1.00 80.88 75 LEU A O 1
ATOM 620 N N . HIS A 1 76 ? 0.155 -5.265 -10.393 1.00 77.75 76 HIS A N 1
ATOM 621 C CA . HIS A 1 76 ? -1.280 -5.181 -10.120 1.00 77.75 76 HIS A CA 1
ATOM 622 C C . HIS A 1 76 ? -1.884 -3.896 -10.726 1.00 77.75 76 HIS A C 1
ATOM 624 O O . HIS A 1 76 ? -1.253 -2.839 -10.632 1.00 77.75 76 HIS A O 1
ATOM 630 N N . PRO A 1 77 ? -3.098 -3.952 -11.316 1.00 73.25 77 PRO A N 1
ATOM 631 C CA . PRO A 1 77 ? -3.816 -2.762 -11.777 1.00 73.25 77 PRO A CA 1
ATOM 632 C C . PRO A 1 77 ? -4.114 -1.813 -10.614 1.00 73.25 77 PRO A C 1
ATOM 634 O O . PRO A 1 77 ? -4.463 -2.290 -9.535 1.00 73.25 77 PRO A O 1
ATOM 637 N N . GLU A 1 78 ? -4.051 -0.496 -10.841 1.00 66.94 78 GLU A N 1
ATOM 638 C CA . GLU A 1 78 ? -4.265 0.514 -9.789 1.00 66.94 78 GLU A CA 1
ATOM 639 C C . GLU A 1 78 ? -5.619 0.358 -9.082 1.00 66.94 78 GLU A C 1
ATOM 641 O O . GLU A 1 78 ? -5.653 0.309 -7.854 1.00 66.94 78 GLU A O 1
ATOM 646 N N . HIS A 1 79 ? -6.699 0.117 -9.834 1.00 62.56 79 HIS A N 1
ATOM 647 C CA . HIS A 1 79 ? -8.036 -0.141 -9.277 1.00 62.56 79 HIS A CA 1
ATOM 648 C C . HIS A 1 79 ? -8.101 -1.384 -8.365 1.00 62.56 79 HIS A C 1
ATOM 650 O O . HIS A 1 79 ? -8.934 -1.463 -7.468 1.00 62.56 79 HIS A O 1
ATOM 656 N N . GLY A 1 80 ? -7.205 -2.361 -8.544 1.00 75.81 80 GLY A N 1
ATOM 657 C CA . GLY A 1 80 ? -7.128 -3.545 -7.683 1.00 75.81 80 GLY A CA 1
ATOM 658 C C . GLY A 1 80 ? -6.332 -3.323 -6.393 1.00 75.81 80 GLY A C 1
ATOM 659 O O . GLY A 1 80 ? -6.462 -4.107 -5.454 1.00 75.81 80 GLY A O 1
ATOM 660 N N . ILE A 1 81 ? -5.506 -2.272 -6.323 1.00 84.12 81 ILE A N 1
ATOM 661 C CA . ILE A 1 81 ? -4.614 -2.016 -5.180 1.00 84.12 81 ILE A CA 1
ATOM 662 C C . ILE A 1 81 ? -5.424 -1.683 -3.935 1.00 84.12 81 ILE A C 1
ATOM 664 O O . ILE A 1 81 ? -5.098 -2.149 -2.847 1.00 84.12 81 ILE A O 1
ATOM 668 N N . LEU A 1 82 ? -6.485 -0.903 -4.100 1.00 87.44 82 LEU A N 1
ATOM 669 C CA . LEU A 1 82 ? -7.269 -0.355 -3.005 1.00 87.44 82 LEU A CA 1
ATOM 670 C C . LEU A 1 82 ? -8.013 -1.468 -2.239 1.00 87.44 82 LEU A C 1
ATOM 672 O O . LEU A 1 82 ? -7.902 -1.570 -1.017 1.00 87.44 82 LEU A O 1
ATOM 676 N N . MET A 1 83 ? -8.617 -2.415 -2.963 1.00 87.94 83 MET A N 1
ATOM 677 C CA . MET A 1 83 ? -9.187 -3.634 -2.375 1.00 87.94 83 MET A CA 1
ATOM 678 C C . MET A 1 83 ? -8.136 -4.508 -1.680 1.00 87.94 83 MET A C 1
ATOM 680 O O . MET A 1 83 ? -8.376 -5.001 -0.579 1.00 87.94 83 MET A O 1
ATOM 684 N N . ILE A 1 84 ? -6.952 -4.676 -2.283 1.00 89.06 84 ILE A N 1
ATOM 685 C CA . ILE A 1 84 ? -5.856 -5.439 -1.664 1.00 89.06 84 ILE A CA 1
ATOM 686 C C . ILE A 1 84 ? -5.422 -4.783 -0.349 1.00 89.06 84 ILE A C 1
ATOM 688 O O . ILE A 1 84 ? -5.227 -5.477 0.649 1.00 89.06 84 ILE A O 1
ATOM 692 N N . VAL A 1 85 ? -5.266 -3.459 -0.345 1.00 90.62 85 VAL A N 1
ATOM 693 C CA . VAL A 1 85 ? -4.899 -2.668 0.832 1.00 90.62 85 VAL A CA 1
ATOM 694 C C . VAL A 1 85 ? -5.936 -2.836 1.933 1.00 90.62 85 VAL A C 1
ATOM 696 O O . VAL A 1 85 ? -5.555 -3.204 3.045 1.00 90.62 85 VAL A O 1
ATOM 699 N N . TYR A 1 86 ? -7.224 -2.656 1.620 1.00 91.62 86 TYR A N 1
ATOM 700 C CA . TYR A 1 86 ? -8.303 -2.881 2.579 1.00 91.62 86 TYR A CA 1
ATOM 701 C C . TYR A 1 86 ? -8.226 -4.295 3.152 1.00 91.62 86 TYR A C 1
ATOM 703 O O . TYR A 1 86 ? -8.220 -4.479 4.366 1.00 91.62 86 TYR A O 1
ATOM 711 N N . ASP A 1 87 ? -8.029 -5.306 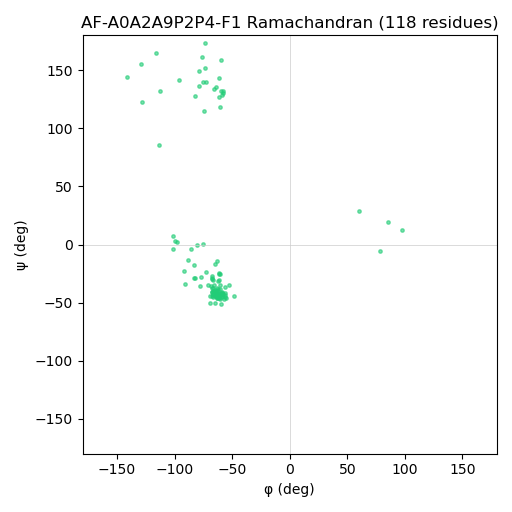2.305 1.00 91.62 87 ASP A N 1
ATOM 712 C CA . ASP A 1 87 ? -7.902 -6.693 2.740 1.00 91.62 87 ASP A CA 1
ATOM 713 C C . ASP A 1 87 ? -6.718 -6.960 3.675 1.00 91.62 87 ASP A C 1
ATOM 715 O O . ASP A 1 87 ? -6.760 -7.940 4.427 1.00 91.62 87 ASP A O 1
ATOM 719 N N . ARG A 1 88 ? -5.669 -6.131 3.624 1.00 94.19 88 ARG A N 1
ATOM 720 C CA . ARG A 1 88 ? -4.482 -6.223 4.489 1.00 94.19 88 ARG A CA 1
ATOM 721 C C . ARG A 1 88 ? -4.631 -5.504 5.832 1.00 94.19 88 ARG A C 1
ATOM 723 O O . ARG A 1 88 ? -3.725 -5.618 6.662 1.00 94.19 88 ARG A O 1
ATOM 730 N N . LEU A 1 89 ? -5.744 -4.819 6.067 1.00 94.12 89 LEU A N 1
ATOM 731 C CA . LEU A 1 89 ? -6.102 -4.321 7.390 1.00 94.12 89 LEU A CA 1
ATOM 732 C C . LEU A 1 89 ? -6.563 -5.465 8.300 1.00 94.12 89 LEU A C 1
ATOM 734 O O . LEU A 1 89 ? -7.092 -6.482 7.831 1.00 94.12 89 LEU A O 1
ATOM 738 N N . ASP A 1 90 ? -6.363 -5.309 9.605 1.00 93.75 90 ASP A N 1
ATOM 739 C CA . ASP A 1 90 ? -7.003 -6.183 10.586 1.00 93.75 90 ASP A CA 1
ATOM 740 C C . ASP A 1 90 ? -8.503 -5.890 10.736 1.00 93.75 90 ASP A C 1
ATOM 742 O O . ASP A 1 90 ? -9.051 -4.969 10.134 1.00 93.75 90 ASP A O 1
ATOM 746 N N . VAL A 1 91 ? -9.187 -6.739 11.504 1.00 91.69 91 VAL A N 1
ATOM 747 C CA . VAL A 1 91 ? -10.647 -6.684 11.650 1.00 91.69 91 VAL A CA 1
ATOM 748 C C . VAL A 1 91 ? -11.096 -5.380 12.312 1.00 91.69 91 VAL A C 1
ATOM 750 O O . VAL A 1 91 ? -12.032 -4.764 11.820 1.00 91.69 91 VAL A O 1
ATOM 753 N N . LEU A 1 92 ? -10.395 -4.918 13.352 1.00 90.00 92 LEU A N 1
ATOM 754 C CA . LEU A 1 92 ? -10.759 -3.702 14.089 1.00 90.00 92 LEU A CA 1
ATOM 755 C C . LEU A 1 92 ? -10.711 -2.454 13.196 1.00 90.00 92 LEU A C 1
ATOM 757 O O . LEU A 1 92 ? -11.630 -1.635 13.203 1.00 90.00 92 LEU A O 1
ATOM 761 N N . LEU A 1 93 ? -9.667 -2.329 12.371 1.00 91.75 93 LEU A N 1
ATOM 762 C CA . LEU A 1 93 ? -9.567 -1.231 11.413 1.00 91.75 93 LEU A CA 1
ATOM 763 C C . LEU A 1 93 ? -10.627 -1.345 10.308 1.00 91.75 93 LEU A C 1
ATOM 765 O O . LEU A 1 93 ? -11.198 -0.338 9.903 1.00 91.75 93 LEU A O 1
ATOM 769 N N . LYS A 1 94 ? -10.939 -2.562 9.843 1.00 93.00 94 LYS A N 1
ATOM 770 C CA . LYS A 1 94 ? -11.991 -2.788 8.833 1.00 93.00 94 LYS A CA 1
ATOM 771 C C . LYS A 1 94 ? -13.393 -2.453 9.325 1.00 93.00 94 LYS A C 1
ATOM 773 O O . LYS A 1 94 ? -14.200 -2.005 8.519 1.00 93.00 94 LYS A O 1
ATOM 778 N N . GLU A 1 95 ? -13.684 -2.686 10.601 1.00 91.44 95 GLU A N 1
ATOM 779 C CA . GLU A 1 95 ? -14.960 -2.310 11.227 1.00 91.44 95 GLU A CA 1
ATOM 780 C C . GLU A 1 95 ? -15.116 -0.791 11.332 1.00 91.44 95 GLU A C 1
ATOM 782 O O . GLU A 1 95 ? -16.230 -0.273 11.311 1.00 91.44 95 GLU A O 1
ATOM 787 N N . SER A 1 96 ? -13.990 -0.085 11.409 1.00 90.31 96 SER A N 1
ATOM 788 C CA . SER A 1 96 ? -13.945 1.363 11.577 1.00 90.31 96 SER A CA 1
ATOM 789 C C . SER A 1 96 ? -13.910 2.125 10.255 1.00 90.31 96 SER A C 1
ATOM 791 O O . SER A 1 96 ? -14.445 3.226 10.151 1.00 90.31 96 SER A O 1
ATOM 793 N N . PHE A 1 97 ? -13.264 1.560 9.237 1.00 92.00 97 PHE A N 1
ATOM 794 C CA . PHE A 1 97 ? -13.099 2.197 7.936 1.00 92.00 97 PHE A CA 1
ATOM 795 C C . PHE A 1 97 ? -14.165 1.735 6.951 1.00 92.00 97 PHE A C 1
ATOM 797 O O . PHE A 1 97 ? -14.505 0.553 6.868 1.00 92.00 97 PHE A O 1
ATOM 804 N N . ARG A 1 98 ? -14.642 2.666 6.119 1.00 90.62 98 ARG A N 1
ATOM 805 C CA . ARG A 1 98 ? -15.537 2.330 5.011 1.00 90.62 98 ARG A CA 1
ATOM 806 C C . ARG A 1 98 ? -14.840 1.341 4.076 1.00 90.62 98 ARG A C 1
ATOM 808 O O . ARG A 1 98 ? -13.727 1.601 3.611 1.00 90.62 98 ARG A O 1
ATOM 815 N N . GLN A 1 99 ? -15.520 0.237 3.761 1.00 90.56 99 GLN A N 1
ATOM 816 C CA . GLN A 1 99 ? -15.072 -0.655 2.700 1.00 90.56 99 GLN A CA 1
ATOM 817 C C . GLN A 1 99 ? -15.064 0.109 1.368 1.00 90.56 99 GLN A C 1
ATOM 819 O O . GLN A 1 99 ? -16.084 0.698 0.995 1.00 90.56 99 GLN A O 1
ATOM 824 N N . PRO A 1 100 ? -13.943 0.096 0.645 1.00 87.31 100 PRO A N 1
ATOM 825 C CA . PRO A 1 100 ? -13.865 0.793 -0.617 1.00 87.31 100 PRO A CA 1
ATOM 826 C C . PRO A 1 100 ? -14.576 0.055 -1.751 1.00 87.31 100 PRO A C 1
ATOM 828 O O . PRO A 1 100 ? -14.841 -1.147 -1.701 1.00 87.31 100 PRO A O 1
ATOM 831 N N . THR A 1 101 ? -14.855 0.815 -2.796 1.00 83.25 101 THR A N 1
ATOM 832 C CA . THR A 1 101 ? -15.534 0.436 -4.031 1.00 83.25 101 THR A CA 1
ATOM 833 C C . THR A 1 101 ? -14.583 0.591 -5.221 1.00 83.25 101 THR A C 1
ATOM 835 O O . THR A 1 101 ? -13.521 1.198 -5.106 1.00 83.25 101 THR A O 1
ATOM 838 N N . GLY A 1 102 ? -14.933 0.006 -6.371 1.00 70.44 102 GLY A N 1
ATOM 839 C CA . GLY A 1 102 ? -14.049 -0.028 -7.548 1.00 70.44 102 GLY A CA 1
ATOM 840 C C . GLY A 1 102 ? -13.732 1.339 -8.170 1.00 70.44 102 GLY A C 1
ATOM 841 O O . GLY A 1 102 ? -12.762 1.439 -8.920 1.00 70.44 102 GLY A O 1
ATOM 842 N N . ASP A 1 103 ? -14.516 2.363 -7.830 1.00 78.00 103 ASP A N 1
ATOM 843 C CA . ASP A 1 103 ? -14.390 3.727 -8.351 1.00 78.00 103 ASP A CA 1
ATOM 844 C C . ASP A 1 103 ? -13.696 4.685 -7.366 1.00 78.00 103 ASP A C 1
ATOM 846 O O . ASP A 1 103 ? -13.471 5.845 -7.704 1.00 78.00 103 ASP A O 1
ATOM 850 N N . ASP A 1 104 ? -13.359 4.223 -6.156 1.00 83.06 104 ASP A N 1
ATOM 851 C CA . ASP A 1 104 ? -12.709 5.064 -5.149 1.00 83.06 104 ASP A CA 1
ATOM 852 C C . ASP A 1 104 ? -11.243 5.349 -5.522 1.00 83.06 104 ASP A C 1
ATOM 854 O O . ASP A 1 104 ? -10.505 4.462 -5.969 1.00 83.06 104 ASP A O 1
ATOM 858 N N . ASP A 1 105 ? -10.797 6.584 -5.284 1.00 86.31 105 ASP A N 1
ATOM 859 C CA . ASP A 1 105 ? -9.381 6.937 -5.352 1.00 86.31 105 ASP A CA 1
ATOM 860 C C . ASP A 1 105 ? -8.652 6.481 -4.077 1.00 86.31 105 ASP A C 1
ATOM 862 O O . ASP A 1 105 ? -9.140 6.625 -2.954 1.00 86.31 105 ASP A O 1
ATOM 866 N N . LEU A 1 106 ? -7.460 5.902 -4.246 1.00 84.69 106 LEU A N 1
ATOM 867 C CA . LEU A 1 106 ? -6.683 5.352 -3.132 1.00 84.69 106 LEU A CA 1
ATOM 868 C C . LEU A 1 106 ? -6.207 6.441 -2.170 1.00 84.69 106 LEU A C 1
ATOM 870 O O . LEU A 1 106 ? -6.142 6.195 -0.966 1.00 84.69 106 LEU A O 1
ATOM 874 N N . ASP A 1 107 ? -5.824 7.602 -2.697 1.00 87.19 107 ASP A N 1
ATOM 875 C CA . ASP A 1 107 ? -5.265 8.682 -1.897 1.00 87.19 107 ASP A CA 1
ATOM 876 C C . ASP A 1 107 ? -6.400 9.422 -1.151 1.00 87.19 107 ASP A C 1
ATOM 878 O O . ASP A 1 107 ? -6.220 9.769 0.018 1.00 87.19 107 ASP A O 1
ATOM 882 N N . GLU A 1 108 ? -7.586 9.564 -1.760 1.00 89.31 108 GLU A N 1
ATOM 883 C CA . GLU A 1 108 ? -8.807 10.050 -1.088 1.00 89.31 108 GLU A CA 1
ATOM 884 C C . GLU A 1 108 ? -9.285 9.091 0.011 1.00 89.31 108 GLU A C 1
ATOM 886 O O . GLU A 1 108 ? -9.459 9.499 1.159 1.00 89.31 108 GLU A O 1
ATOM 891 N N . TRP A 1 109 ? -9.409 7.794 -0.290 1.00 90.75 109 TRP A N 1
ATOM 892 C CA . TRP A 1 109 ? -9.813 6.794 0.703 1.00 90.75 109 TRP A CA 1
ATOM 893 C C . TRP A 1 109 ? -8.827 6.716 1.881 1.00 90.75 109 TRP A C 1
ATOM 895 O O . TRP A 1 109 ? -9.232 6.564 3.036 1.00 90.75 109 TRP A O 1
ATOM 905 N N . ALA A 1 110 ? -7.523 6.846 1.613 1.00 89.88 110 ALA A N 1
ATOM 906 C CA . ALA A 1 110 ? -6.512 6.877 2.664 1.00 89.88 110 ALA A CA 1
ATOM 907 C C . ALA A 1 110 ? -6.658 8.110 3.570 1.00 89.88 110 ALA A C 1
ATOM 909 O O 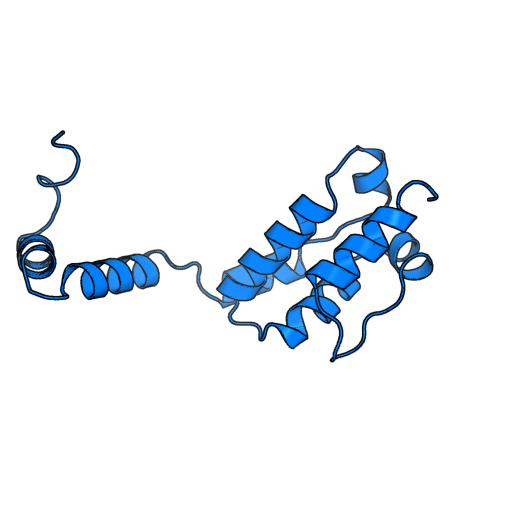. ALA A 1 110 ? -6.507 7.977 4.784 1.00 89.88 110 ALA A O 1
ATOM 910 N N . LEU A 1 111 ? -6.979 9.278 3.000 1.00 91.25 111 LEU A N 1
ATOM 911 C CA . LEU A 1 111 ? -7.227 10.503 3.761 1.00 91.25 111 LEU A CA 1
ATOM 912 C C . LEU A 1 111 ? -8.446 10.355 4.683 1.00 91.25 111 LEU A C 1
ATOM 914 O O . LEU A 1 111 ? -8.368 10.716 5.857 1.00 91.25 111 LEU A O 1
ATOM 918 N N . ASP A 1 112 ? -9.539 9.776 4.183 1.00 90.94 112 ASP A N 1
ATOM 919 C CA . ASP A 1 112 ? -10.737 9.510 4.987 1.00 90.94 112 ASP A CA 1
ATOM 920 C C . ASP A 1 112 ? -10.422 8.603 6.187 1.00 90.94 112 ASP A C 1
ATOM 922 O O . ASP A 1 112 ? -10.869 8.857 7.308 1.00 90.94 112 ASP A O 1
ATOM 926 N N . CYS A 1 113 ? -9.599 7.570 5.981 1.00 90.56 113 CYS A N 1
ATOM 927 C CA . CYS A 1 113 ? -9.151 6.691 7.062 1.00 90.56 11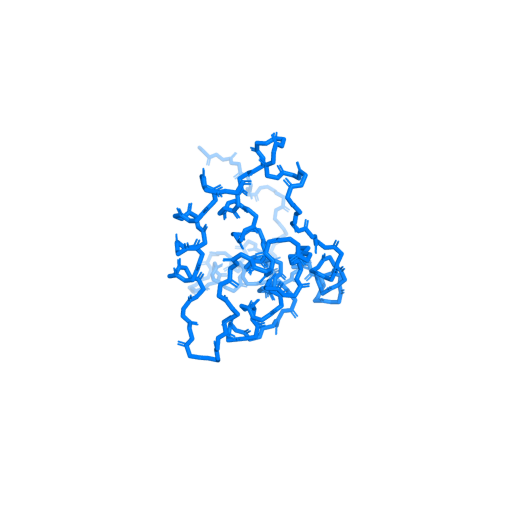3 CYS A CA 1
ATOM 928 C C . CYS A 1 113 ? -8.295 7.441 8.097 1.00 90.56 113 CYS A C 1
ATOM 930 O O . CYS A 1 113 ? -8.475 7.235 9.297 1.00 90.56 113 CYS A O 1
ATOM 932 N N . GLU A 1 114 ? -7.395 8.333 7.663 1.00 89.81 114 GLU A N 1
ATOM 933 C CA . GLU A 1 114 ? -6.565 9.143 8.570 1.00 89.81 114 GLU A CA 1
ATOM 934 C C . GLU A 1 114 ? -7.392 10.047 9.488 1.00 89.81 114 GLU A C 1
ATOM 936 O O . GLU A 1 114 ? -7.030 10.233 10.648 1.00 89.81 114 GLU A O 1
ATOM 941 N N . ILE A 1 115 ? -8.520 10.573 9.007 1.00 89.19 115 ILE A N 1
ATOM 942 C CA . ILE A 1 115 ? -9.431 11.394 9.818 1.00 89.19 115 ILE A CA 1
ATOM 943 C C . ILE A 1 115 ? -10.095 10.565 10.929 1.00 89.19 115 ILE A C 1
ATOM 945 O O . ILE A 1 115 ? -10.403 11.090 12.001 1.00 89.19 115 ILE A O 1
ATOM 949 N N . LEU A 1 116 ? -10.313 9.269 10.694 1.00 88.00 116 LEU A N 1
ATOM 950 C CA . LEU A 1 116 ? -10.964 8.369 11.646 1.00 88.00 116 LEU A CA 1
ATOM 951 C C . LEU A 1 116 ? -10.002 7.822 12.703 1.00 88.00 116 LEU A C 1
ATOM 953 O O . LEU A 1 116 ? -10.433 7.579 13.826 1.00 88.00 116 LEU A O 1
ATOM 957 N N . ILE A 1 117 ? -8.715 7.681 12.372 1.00 86.50 117 ILE A N 1
ATOM 958 C CA . ILE A 1 117 ? -7.670 7.130 13.251 1.00 86.50 117 ILE A CA 1
ATOM 959 C C . ILE A 1 117 ? -7.644 7.738 14.668 1.00 86.50 117 ILE A C 1
ATOM 961 O O . ILE A 1 117 ? -7.553 6.964 15.616 1.00 86.50 117 ILE A O 1
ATOM 965 N N . PRO A 1 118 ? -7.751 9.067 14.874 1.00 82.44 118 PRO A N 1
ATOM 966 C CA . PRO A 1 118 ? -7.768 9.657 16.216 1.00 82.44 118 PRO A CA 1
ATOM 967 C C . PRO A 1 118 ? -8.959 9.244 17.096 1.00 82.44 118 PRO A C 1
ATOM 969 O O . PRO A 1 118 ? -8.938 9.518 18.293 1.00 82.44 118 PRO A O 1
ATOM 972 N N . ASN A 1 119 ? -10.001 8.643 16.512 1.00 77.12 119 ASN A N 1
ATOM 973 C CA . ASN A 1 119 ? -11.219 8.219 17.206 1.00 77.12 119 ASN A CA 1
ATOM 974 C C . ASN A 1 119 ? -11.255 6.704 17.497 1.00 77.12 119 ASN A C 1
ATOM 976 O O . ASN A 1 119 ? -12.299 6.206 17.923 1.00 77.12 119 ASN A O 1
ATOM 980 N N . LEU A 1 120 ? -10.152 5.989 17.236 1.00 77.00 120 LEU A N 1
ATOM 981 C CA . LEU A 1 120 ? -9.969 4.550 17.479 1.00 77.00 120 LEU A CA 1
ATOM 982 C C . LEU A 1 120 ? -9.198 4.292 18.773 1.00 77.00 120 LEU A C 1
ATOM 984 O O . LEU A 1 120 ? -9.576 3.333 19.482 1.00 77.00 120 LEU A O 1
#

Foldseek 3Di:
DDDPPPPDDPVLVVLCPDDCSVVVSVVVVCVVPQDQLVNLVVVLQPAADELVCVVVVDDLVVSLVVLQVSCVSNVHDQLVSQQSRLVRYDPVLNVQADRDDSPDDNVVSSVVSVVRSVVD

Nearest PDB structures (foldseek):
  7lga-assembly2_D  TM=7.731E-01  e=6.940E-02  Homo sapiens
  7lga-assembly1_B  TM=7.648E-01  e=1.132E-01  Homo sapiens
  3jui-assembly1_A  TM=4.387E-01  e=5.688E+00  Homo sapiens

pLDDT: mean 82.0, std 11.87, range [37.75, 94.94]

Sequence (120 aa):
MEWYSGDLDDESRRELVSEGGYGQWRLKLTKRFAIRPEIASRALQRERFTAQKLLEGADFRGWISKMKRIAKAALHPEHGILMIVYDRLDVLLKESFRQPTGDDDLDEWALDCEILIPNL